Protein AF-A0A955T154-F1 (afdb_monomer_lite)

pLDDT: mean 93.27, std 7.88, range [45.09, 98.81]

Sequence (156 aa):
PVHTTILFEYEDGPRNCETVAVDTERKEILMVSKSKPTPRTCGLYSIPLTLTAGSTKAIAKRICDLDLAFASAMDVAPDNQRLVIISSKGALIVDREANEGWGDAIQRGSRSIELPKRENGETVCFGRNRDELLLNSELIGQPLWSVMIPAPVSAP

Structure (mmCIF, N/CA/C/O backbone):
data_AF-A0A955T154-F1
#
_entry.id   AF-A0A955T154-F1
#
loop_
_atom_site.group_PDB
_atom_site.id
_atom_site.type_symbol
_atom_site.label_atom_id
_atom_site.label_alt_id
_atom_site.label_comp_id
_atom_site.label_asym_id
_atom_site.label_entity_id
_atom_site.label_seq_id
_atom_site.pdbx_PDB_ins_code
_atom_site.Cartn_x
_atom_site.Cartn_y
_atom_site.Cartn_z
_atom_site.occupancy
_atom_site.B_iso_or_equiv
_atom_site.auth_seq_id
_atom_site.auth_comp_id
_atom_site.auth_asym_id
_atom_site.auth_atom_id
_atom_site.pdbx_PDB_model_num
ATOM 1 N N . PRO A 1 1 ? -20.140 16.380 -0.294 1.00 83.25 1 PRO A N 1
ATOM 2 C CA . PRO A 1 1 ? -20.093 16.351 1.189 1.00 83.25 1 PRO A CA 1
ATOM 3 C C . PRO A 1 1 ? -19.271 15.139 1.631 1.00 83.25 1 PRO A C 1
ATOM 5 O O . PRO A 1 1 ? -19.333 14.123 0.945 1.00 83.25 1 PRO A O 1
ATOM 8 N N . VAL A 1 2 ? -18.500 15.241 2.717 1.00 92.38 2 VAL A N 1
ATOM 9 C CA . VAL A 1 2 ? -17.773 14.087 3.273 1.00 92.38 2 VAL A CA 1
ATOM 10 C C . VAL A 1 2 ? -18.783 13.132 3.914 1.00 92.38 2 VAL A C 1
ATOM 12 O O . VAL A 1 2 ? -19.574 13.565 4.748 1.00 92.38 2 VAL A O 1
ATOM 15 N N . HIS A 1 3 ? -18.795 11.862 3.493 1.00 94.06 3 HIS A N 1
ATOM 16 C CA . HIS A 1 3 ? -19.707 10.847 4.040 1.00 94.06 3 HIS A CA 1
ATOM 17 C C . HIS A 1 3 ? -19.158 10.220 5.329 1.00 94.06 3 HIS A C 1
ATOM 19 O O . HIS A 1 3 ? -19.862 10.163 6.337 1.00 94.06 3 HIS A O 1
ATOM 25 N N . THR A 1 4 ? -17.885 9.820 5.307 1.00 95.56 4 THR A N 1
ATOM 26 C CA . THR A 1 4 ? -17.184 9.186 6.427 1.00 95.56 4 THR A CA 1
ATOM 27 C C . THR A 1 4 ? -15.817 9.831 6.624 1.00 95.56 4 THR A C 1
ATOM 29 O O . THR A 1 4 ? -15.113 10.102 5.652 1.00 95.56 4 THR A O 1
ATOM 32 N N . THR A 1 5 ? -15.437 10.038 7.882 1.00 96.25 5 THR A N 1
ATOM 33 C CA . THR A 1 5 ? -14.109 10.489 8.304 1.00 96.25 5 THR A CA 1
ATOM 34 C C . THR A 1 5 ? -13.523 9.457 9.262 1.00 96.25 5 THR A C 1
ATOM 36 O O . THR A 1 5 ? -14.146 9.119 10.265 1.00 96.25 5 THR A O 1
ATOM 39 N N . ILE A 1 6 ? -12.308 8.980 8.998 1.00 96.62 6 ILE A N 1
ATOM 40 C CA . ILE A 1 6 ? -11.574 8.115 9.927 1.00 96.62 6 ILE A CA 1
ATOM 41 C C . ILE A 1 6 ? -10.409 8.925 10.490 1.00 96.62 6 ILE A C 1
ATOM 43 O O . ILE A 1 6 ? -9.475 9.265 9.771 1.00 96.62 6 ILE A O 1
ATOM 47 N N . LEU A 1 7 ? -10.482 9.260 11.775 1.00 96.94 7 LEU A N 1
ATOM 48 C CA . LEU A 1 7 ? -9.367 9.838 12.518 1.00 96.94 7 LEU A CA 1
ATOM 49 C C . LEU A 1 7 ? -8.523 8.687 13.058 1.00 96.94 7 LEU A C 1
ATOM 51 O O . LEU A 1 7 ? -9.062 7.799 13.718 1.00 96.94 7 LEU A O 1
ATOM 55 N N . PHE A 1 8 ? -7.221 8.674 12.802 1.00 97.56 8 PHE A N 1
ATOM 56 C CA . PHE A 1 8 ? -6.380 7.588 13.288 1.00 97.56 8 PHE A CA 1
ATOM 57 C C . PHE A 1 8 ? -5.035 8.067 13.813 1.00 97.56 8 PHE A C 1
ATOM 59 O O . PHE A 1 8 ? -4.550 9.141 13.460 1.00 97.56 8 PHE A O 1
ATOM 66 N N . GLU A 1 9 ? -4.448 7.224 14.654 1.00 98.31 9 GLU A N 1
ATOM 67 C CA . GLU A 1 9 ? -3.096 7.362 15.180 1.00 98.31 9 GLU A CA 1
ATOM 68 C C . GLU A 1 9 ? -2.332 6.065 14.912 1.00 98.31 9 GLU A C 1
ATOM 70 O O . GLU A 1 9 ? -2.917 4.982 14.913 1.00 98.31 9 GLU A O 1
ATOM 75 N N . TYR A 1 10 ? -1.030 6.161 14.672 1.00 98.56 10 TYR A N 1
ATOM 76 C CA . TYR A 1 10 ? -0.154 4.992 14.604 1.00 98.56 10 TYR A CA 1
ATOM 77 C C . TYR A 1 10 ? 0.091 4.456 16.011 1.00 98.56 10 TYR A C 1
ATOM 79 O O . TYR A 1 10 ? 0.346 5.238 16.929 1.00 98.56 10 TYR A O 1
ATOM 87 N N . GLU A 1 11 ? 0.046 3.134 16.182 1.00 98.31 11 GLU A N 1
ATOM 88 C CA . GLU A 1 11 ? 0.224 2.508 17.500 1.00 98.31 11 GLU A CA 1
ATOM 89 C C . GLU A 1 11 ? 1.585 2.808 18.150 1.00 98.31 11 GLU A C 1
ATOM 91 O O . GLU A 1 11 ? 1.713 2.774 19.371 1.00 98.31 11 GLU A O 1
ATOM 96 N N . ASP A 1 12 ? 2.592 3.121 17.335 1.00 97.62 12 ASP A N 1
ATOM 97 C CA . ASP A 1 12 ? 3.979 3.345 17.735 1.00 97.62 12 ASP A CA 1
ATOM 98 C C . ASP A 1 12 ? 4.445 4.798 17.504 1.00 97.62 12 ASP A C 1
ATOM 100 O O . ASP A 1 12 ? 5.646 5.089 17.449 1.00 97.62 12 ASP A O 1
ATOM 104 N N . GLY A 1 13 ? 3.482 5.721 17.416 1.00 97.25 13 GLY A N 1
ATOM 105 C CA . GLY A 1 13 ? 3.699 7.159 17.286 1.00 97.25 13 GLY A CA 1
ATOM 106 C C . GLY A 1 13 ? 3.767 7.660 15.837 1.00 97.25 13 GLY A C 1
ATOM 107 O O . GLY A 1 13 ? 3.778 6.875 14.894 1.00 97.25 13 GLY A O 1
ATOM 108 N N . PRO A 1 14 ? 3.799 8.989 15.622 1.00 96.69 14 PRO A N 1
ATOM 109 C CA . PRO A 1 14 ? 3.645 9.581 14.294 1.00 96.69 14 PRO A CA 1
ATOM 110 C C . PRO A 1 14 ? 4.629 9.036 13.249 1.00 96.69 14 PRO A C 1
ATOM 112 O O . PRO A 1 14 ? 5.841 8.965 13.479 1.00 96.69 14 PRO A O 1
ATOM 115 N N . ARG A 1 15 ? 4.106 8.705 12.063 1.00 96.56 15 ARG A N 1
ATOM 116 C CA . ARG A 1 15 ? 4.880 8.246 10.904 1.00 96.56 15 ARG A CA 1
ATOM 117 C C . ARG A 1 15 ? 4.692 9.194 9.727 1.00 96.56 15 ARG A C 1
ATOM 119 O O . ARG A 1 15 ? 3.585 9.654 9.465 1.00 96.56 15 ARG A O 1
ATOM 126 N N . ASN A 1 16 ? 5.779 9.452 9.000 1.00 95.75 16 ASN A N 1
ATOM 127 C CA . ASN A 1 16 ? 5.679 10.012 7.656 1.00 95.75 16 ASN A CA 1
ATOM 128 C C . ASN A 1 16 ? 5.062 8.940 6.743 1.00 95.75 16 ASN A C 1
ATOM 130 O O . ASN A 1 16 ? 5.505 7.791 6.791 1.00 95.75 16 ASN A O 1
ATOM 134 N N . CYS A 1 17 ? 4.046 9.287 5.957 1.00 95.50 17 CYS A N 1
ATOM 135 C CA . CYS A 1 17 ? 3.335 8.359 5.089 1.00 95.50 17 CYS A CA 1
ATOM 136 C C . CYS A 1 17 ? 2.843 9.078 3.834 1.00 95.50 17 CYS A C 1
ATOM 138 O O . CYS A 1 17 ? 2.135 10.076 3.928 1.00 95.50 17 CYS A O 1
ATOM 140 N N . GLU A 1 18 ? 3.193 8.529 2.676 1.00 95.25 18 GLU A N 1
ATOM 141 C CA . GLU A 1 18 ? 2.754 8.998 1.353 1.00 95.25 18 GLU A CA 1
ATOM 142 C C . GLU A 1 18 ? 1.949 7.922 0.614 1.00 95.25 18 GLU A C 1
ATOM 144 O O . GLU A 1 18 ? 1.500 8.112 -0.508 1.00 95.25 18 GLU A O 1
ATOM 149 N N . THR A 1 19 ? 1.735 6.775 1.257 1.00 96.31 19 THR A N 1
ATOM 150 C CA . THR A 1 19 ? 1.042 5.638 0.661 1.00 96.31 19 THR A CA 1
ATOM 151 C C . THR A 1 19 ? -0.320 5.433 1.311 1.00 96.31 19 THR A C 1
ATOM 153 O O . THR A 1 19 ? -0.484 5.607 2.520 1.00 96.31 19 THR A O 1
ATOM 156 N N . VAL A 1 20 ? -1.300 5.031 0.509 1.00 97.12 20 VAL A N 1
ATOM 157 C CA . VAL A 1 20 ? -2.585 4.527 0.987 1.00 97.12 20 VAL A CA 1
ATOM 158 C C . VAL A 1 20 ? -3.145 3.576 -0.060 1.00 97.12 20 VAL A C 1
ATOM 160 O O . VAL A 1 20 ? -3.124 3.890 -1.244 1.00 97.12 20 VAL A O 1
ATOM 163 N N . ALA A 1 21 ? -3.639 2.421 0.367 1.00 98.31 21 ALA A N 1
ATOM 164 C CA . ALA A 1 21 ? -4.372 1.503 -0.500 1.00 98.31 21 ALA A CA 1
ATOM 165 C C . ALA A 1 21 ? -5.509 0.845 0.278 1.00 98.31 21 ALA A C 1
ATOM 167 O O . ALA A 1 21 ? -5.508 0.847 1.510 1.00 98.31 21 ALA A O 1
ATOM 168 N N . VAL A 1 22 ? -6.489 0.293 -0.432 1.00 98.31 22 VAL A N 1
ATOM 169 C CA . VAL A 1 22 ? -7.675 -0.309 0.183 1.00 98.31 22 VAL A CA 1
ATOM 170 C C . VAL A 1 22 ? -7.811 -1.751 -0.262 1.00 98.31 22 VAL A C 1
ATOM 172 O O . VAL A 1 22 ? -7.926 -2.039 -1.447 1.00 98.31 22 VAL A O 1
ATOM 175 N N . ASP A 1 23 ? -7.868 -2.644 0.714 1.00 98.06 23 ASP A N 1
ATOM 176 C CA . ASP A 1 23 ? -8.283 -4.022 0.531 1.00 98.06 23 ASP A CA 1
ATOM 177 C C . ASP A 1 23 ? -9.774 -4.133 0.844 1.00 98.06 23 ASP A C 1
ATOM 179 O O . ASP A 1 23 ? -10.220 -4.015 1.989 1.00 98.06 23 ASP A O 1
ATOM 183 N N . THR A 1 24 ? -10.563 -4.337 -0.200 1.00 96.81 24 THR A N 1
ATOM 184 C CA . THR A 1 24 ? -12.025 -4.396 -0.100 1.00 96.81 24 THR A CA 1
ATOM 185 C C . THR A 1 24 ? -12.532 -5.764 0.344 1.00 96.81 24 THR A C 1
ATOM 187 O O . THR A 1 24 ? -13.615 -5.847 0.925 1.00 96.81 24 THR A O 1
ATOM 190 N N . GLU A 1 25 ? -11.746 -6.818 0.129 1.00 96.38 25 GLU A N 1
ATOM 191 C CA . GLU A 1 25 ? -12.075 -8.180 0.547 1.00 96.38 25 GLU A CA 1
ATOM 192 C C . GLU A 1 25 ? -11.928 -8.322 2.066 1.00 96.38 25 GLU A C 1
ATOM 194 O O . GLU A 1 25 ? -12.853 -8.771 2.747 1.00 96.38 25 GLU A O 1
ATOM 199 N N . ARG A 1 26 ? -10.803 -7.851 2.617 1.00 96.50 26 ARG A N 1
ATOM 200 C CA . ARG A 1 26 ? -10.542 -7.861 4.066 1.00 96.50 26 ARG A CA 1
ATOM 201 C C . ARG A 1 26 ? -11.105 -6.649 4.803 1.00 96.50 26 ARG A C 1
ATOM 203 O O . ARG A 1 26 ? -11.164 -6.664 6.030 1.00 96.50 26 ARG A O 1
ATOM 210 N N . LYS A 1 27 ? -11.562 -5.626 4.071 1.00 97.25 27 LYS A N 1
ATOM 211 C CA . LYS A 1 27 ? -12.046 -4.340 4.604 1.00 97.25 27 LYS A CA 1
ATOM 212 C C . LYS A 1 27 ? -10.977 -3.643 5.442 1.00 97.25 27 LYS A C 1
ATOM 214 O O . LYS A 1 27 ? -11.210 -3.263 6.589 1.00 97.25 27 LYS A O 1
ATOM 219 N N . GLU A 1 28 ? -9.814 -3.446 4.841 1.00 98.06 28 GLU A N 1
ATOM 220 C CA . GLU A 1 28 ? -8.653 -2.827 5.473 1.00 98.06 28 GLU A CA 1
ATOM 221 C C . GLU A 1 28 ? -8.134 -1.664 4.616 1.00 98.06 28 GLU A C 1
ATOM 223 O O . GLU A 1 28 ? -8.162 -1.713 3.388 1.00 98.06 28 GLU A O 1
ATOM 228 N N . ILE A 1 29 ? -7.659 -0.605 5.269 1.00 98.62 29 ILE A N 1
ATOM 229 C CA . ILE A 1 29 ? -6.897 0.478 4.644 1.00 98.62 29 ILE A CA 1
ATOM 230 C C . ILE A 1 29 ? -5.445 0.299 5.068 1.00 98.62 29 ILE A C 1
ATOM 232 O O . ILE A 1 29 ? -5.141 0.239 6.261 1.00 98.62 29 ILE A O 1
ATOM 236 N N . LEU A 1 30 ? -4.560 0.231 4.085 1.00 98.81 30 LEU A N 1
ATOM 237 C CA . LEU A 1 30 ? -3.144 -0.055 4.245 1.00 98.81 30 LEU A CA 1
ATOM 238 C C . LEU A 1 30 ? -2.319 1.214 4.075 1.00 98.81 30 LEU A C 1
ATOM 240 O O . LEU A 1 30 ? -2.613 2.035 3.207 1.00 98.81 30 LEU A O 1
ATOM 244 N N . MET A 1 31 ? -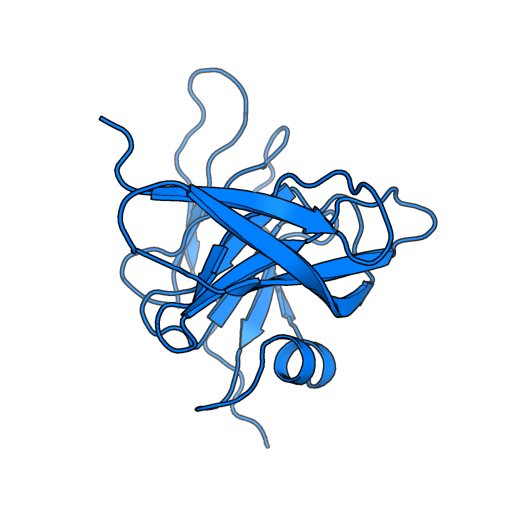1.252 1.336 4.860 1.00 98.56 31 MET A N 1
ATOM 245 C CA . MET A 1 31 ? -0.304 2.452 4.819 1.00 98.56 31 MET A CA 1
ATOM 246 C C . MET A 1 31 ? 1.111 1.946 5.075 1.00 98.56 31 MET A C 1
ATOM 248 O O . MET A 1 31 ? 1.356 1.228 6.035 1.00 98.56 31 MET A O 1
ATOM 252 N N . VAL A 1 32 ? 2.068 2.353 4.260 1.00 98.00 32 VAL A N 1
ATOM 253 C CA . VAL A 1 32 ? 3.501 2.115 4.451 1.00 98.00 32 VAL A CA 1
ATOM 254 C C . VAL A 1 32 ? 4.168 3.414 4.885 1.00 98.00 32 VAL A C 1
ATOM 256 O O . VAL A 1 32 ? 4.116 4.422 4.175 1.00 98.00 32 VAL A O 1
ATOM 259 N N . SER A 1 33 ? 4.837 3.392 6.039 1.00 97.31 33 SER A N 1
ATOM 260 C CA . SER A 1 33 ? 5.605 4.548 6.509 1.00 97.31 33 SER A CA 1
ATOM 261 C C . SER A 1 33 ? 6.812 4.810 5.607 1.00 97.31 33 SER A C 1
ATOM 263 O O . SER A 1 33 ? 7.555 3.877 5.310 1.00 97.31 33 SER A O 1
ATOM 265 N N . LYS A 1 34 ? 7.095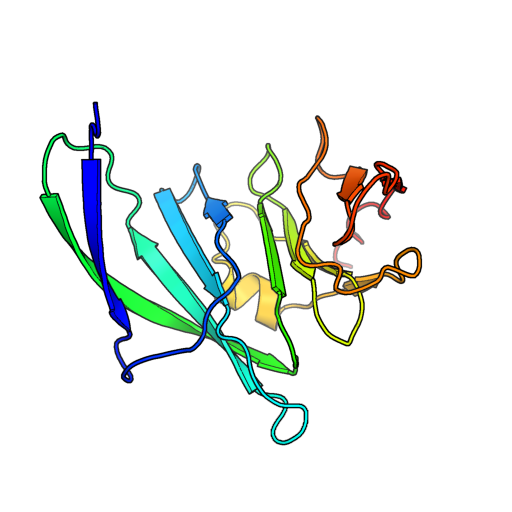 6.068 5.272 1.00 94.38 34 LYS A N 1
ATOM 266 C CA . LYS A 1 34 ? 8.290 6.468 4.521 1.00 94.38 34 LYS A CA 1
ATOM 267 C C . LYS A 1 34 ? 9.521 6.483 5.431 1.00 94.38 34 LYS A C 1
ATOM 269 O O . LYS A 1 34 ? 9.553 7.201 6.432 1.00 94.38 34 LYS A O 1
ATOM 274 N N . SER A 1 35 ? 10.558 5.728 5.067 1.00 92.19 35 SER A N 1
ATOM 275 C CA . SER A 1 35 ? 11.852 5.733 5.765 1.00 92.19 35 SER A CA 1
ATOM 276 C C . SER A 1 35 ? 12.957 6.418 4.953 1.00 92.19 35 SER A C 1
ATOM 278 O O . SER A 1 35 ? 12.864 6.577 3.733 1.00 92.19 35 SER A O 1
ATOM 280 N N . LYS A 1 36 ? 14.040 6.792 5.646 1.00 88.25 36 LYS A N 1
ATOM 281 C CA . LYS A 1 36 ? 15.310 7.226 5.037 1.00 88.25 36 LYS A CA 1
ATOM 282 C C . LYS A 1 36 ? 16.086 6.015 4.470 1.00 88.25 36 LYS A C 1
ATOM 284 O O . LYS A 1 36 ? 15.731 4.878 4.775 1.00 88.25 36 LYS A O 1
ATOM 289 N N . PRO A 1 37 ? 17.173 6.224 3.698 1.00 85.12 37 PRO A N 1
ATOM 290 C CA . PRO A 1 37 ? 18.026 5.143 3.187 1.00 85.12 37 PRO A CA 1
ATOM 291 C C . PRO A 1 37 ? 18.812 4.385 4.253 1.00 85.12 37 PRO A C 1
ATOM 293 O O . PRO A 1 37 ? 19.314 3.303 3.974 1.00 85.12 37 PRO A O 1
ATOM 296 N N . THR A 1 38 ? 18.961 4.951 5.450 1.00 86.06 38 THR A N 1
ATOM 297 C CA . THR A 1 38 ? 19.687 4.313 6.549 1.00 86.06 38 THR A CA 1
ATOM 298 C C . THR A 1 38 ? 19.027 4.719 7.872 1.00 86.06 38 THR A C 1
ATOM 300 O O . THR A 1 38 ? 19.106 5.899 8.226 1.00 86.06 38 THR A O 1
ATOM 303 N N . PRO A 1 39 ? 18.367 3.796 8.602 1.00 83.12 39 PRO A N 1
ATOM 304 C CA . PRO A 1 39 ? 18.027 2.420 8.208 1.00 83.12 39 PRO A CA 1
ATOM 305 C C . PRO A 1 39 ? 16.905 2.361 7.149 1.00 83.12 39 PRO A C 1
ATOM 307 O O . PRO A 1 39 ? 15.999 3.196 7.156 1.00 83.12 39 PRO A O 1
ATOM 310 N N . ARG A 1 40 ? 16.949 1.356 6.260 1.00 86.19 40 ARG A N 1
ATOM 311 C CA . ARG A 1 40 ? 15.902 1.068 5.254 1.00 86.19 40 ARG A CA 1
ATOM 312 C C . ARG A 1 40 ? 14.770 0.248 5.862 1.00 86.19 40 ARG A C 1
ATOM 314 O O . ARG A 1 40 ? 14.613 -0.925 5.552 1.00 86.19 40 ARG A O 1
ATOM 321 N N . THR A 1 41 ? 14.030 0.836 6.790 1.00 92.00 41 THR A N 1
ATOM 322 C CA . THR A 1 41 ? 12.968 0.111 7.494 1.00 92.00 41 THR A CA 1
ATOM 323 C C . THR A 1 41 ? 11.674 0.897 7.425 1.00 92.00 41 THR A C 1
ATOM 325 O O . THR A 1 41 ? 11.510 1.909 8.106 1.00 92.00 41 THR A O 1
ATOM 328 N N . CYS A 1 42 ? 10.755 0.414 6.594 1.00 95.75 42 CYS A N 1
ATOM 329 C CA . CYS A 1 42 ? 9.380 0.888 6.525 1.00 95.75 42 CYS A CA 1
ATOM 330 C C . CYS A 1 42 ? 8.480 -0.088 7.302 1.00 95.75 42 CYS A C 1
ATOM 332 O O . CYS A 1 42 ? 8.700 -1.293 7.254 1.00 95.75 42 CYS A O 1
ATOM 334 N N . GLY A 1 43 ? 7.465 0.404 8.014 1.00 97.31 43 GLY A N 1
ATOM 335 C CA . GLY A 1 43 ? 6.388 -0.438 8.543 1.00 97.31 43 GLY A CA 1
ATOM 336 C C . GLY A 1 43 ? 5.182 -0.409 7.614 1.00 97.31 43 GLY A C 1
ATOM 337 O O . GLY A 1 43 ? 4.813 0.674 7.156 1.00 97.31 43 GLY A O 1
ATOM 338 N N . LEU A 1 44 ? 4.570 -1.567 7.367 1.00 98.31 44 LEU A N 1
ATOM 339 C CA . LEU A 1 44 ? 3.215 -1.648 6.825 1.00 98.31 44 LEU A CA 1
ATOM 340 C C . LEU A 1 44 ? 2.226 -1.618 7.988 1.00 98.31 44 LEU A C 1
ATOM 342 O O . LEU A 1 44 ? 2.358 -2.390 8.937 1.00 98.31 44 LEU A O 1
ATOM 346 N N . TYR A 1 45 ? 1.232 -0.748 7.894 1.00 98.75 45 TYR A N 1
ATOM 347 C CA . TYR A 1 45 ? 0.180 -0.548 8.874 1.00 98.75 45 TYR A CA 1
ATOM 348 C C . TYR A 1 45 ? -1.191 -0.792 8.252 1.00 98.75 45 TYR A C 1
ATOM 350 O O . TYR A 1 45 ? -1.382 -0.578 7.055 1.00 98.75 45 TYR A O 1
ATOM 358 N N . SER A 1 46 ? -2.148 -1.191 9.085 1.00 98.69 46 SER A N 1
ATOM 359 C CA . SER A 1 46 ? -3.540 -1.412 8.701 1.00 98.69 46 SER A CA 1
ATOM 360 C C . SER A 1 46 ? -4.498 -0.742 9.690 1.00 98.69 46 SER A C 1
ATOM 362 O O . SER A 1 46 ? -4.276 -0.767 10.907 1.00 98.69 46 SER A O 1
ATOM 364 N N . ILE A 1 47 ? -5.568 -0.144 9.162 1.00 98.56 47 ILE A N 1
ATOM 365 C CA . ILE A 1 47 ? -6.769 0.261 9.908 1.00 98.56 47 ILE A CA 1
ATOM 366 C C . ILE A 1 47 ? -8.017 -0.361 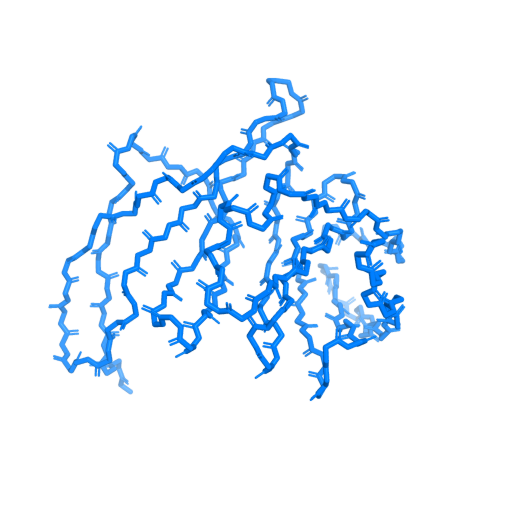9.265 1.00 98.56 47 ILE A C 1
ATOM 368 O O . ILE A 1 47 ? -8.020 -0.618 8.061 1.00 98.56 47 ILE A O 1
ATOM 372 N N . PRO A 1 48 ? -9.117 -0.554 10.013 1.00 97.62 48 PRO A N 1
ATOM 373 C CA . PRO A 1 48 ? -10.366 -1.035 9.430 1.00 97.62 48 PRO A CA 1
ATOM 374 C C . PRO A 1 48 ? -10.959 -0.044 8.417 1.00 97.62 48 PRO A C 1
ATOM 376 O O . PRO A 1 48 ? -11.096 1.147 8.708 1.00 97.62 48 PRO A O 1
ATOM 379 N N . LEU A 1 49 ? -11.412 -0.546 7.268 1.00 96.75 49 LEU A N 1
ATOM 380 C CA . LEU A 1 49 ? -12.255 0.201 6.338 1.00 96.75 49 LEU A CA 1
ATOM 381 C C . LEU A 1 49 ? -13.683 0.256 6.890 1.00 96.75 49 LEU A C 1
ATOM 383 O O . LEU A 1 49 ? -14.433 -0.720 6.835 1.00 96.75 49 LEU A O 1
ATOM 387 N N . THR A 1 50 ? -14.075 1.423 7.398 1.00 92.69 50 THR A N 1
ATOM 388 C CA . THR A 1 50 ? -15.448 1.693 7.841 1.00 92.69 50 THR A CA 1
ATOM 389 C C . THR A 1 50 ? -16.102 2.684 6.890 1.00 92.69 50 THR A C 1
ATOM 391 O O . THR A 1 50 ? -15.545 3.742 6.626 1.00 92.69 50 THR A O 1
ATOM 394 N N . LEU A 1 51 ? -17.294 2.347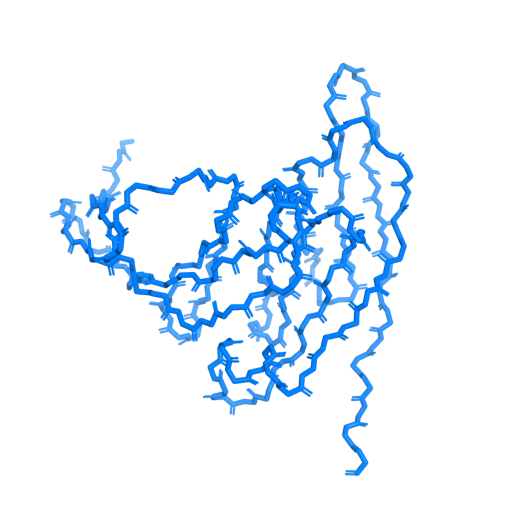 6.394 1.00 91.56 51 LEU A N 1
ATOM 395 C CA . LEU A 1 51 ? -18.106 3.212 5.523 1.00 91.56 51 LEU A CA 1
ATOM 396 C C . LEU A 1 51 ? -19.358 3.744 6.239 1.00 91.56 51 LEU A C 1
ATOM 398 O O . LEU A 1 51 ? -20.308 4.193 5.606 1.00 91.56 51 LEU A O 1
ATOM 402 N N . THR A 1 52 ? -19.381 3.666 7.570 1.00 91.75 52 THR A N 1
ATOM 403 C CA . THR A 1 52 ? -20.449 4.242 8.389 1.00 91.75 52 THR A CA 1
ATOM 404 C C . THR A 1 52 ? -20.398 5.762 8.294 1.00 91.75 52 THR A C 1
ATOM 406 O O . THR A 1 52 ? -19.326 6.357 8.413 1.00 91.75 52 THR A O 1
ATOM 409 N N . ALA A 1 53 ? -21.550 6.400 8.096 1.00 95.81 53 ALA A N 1
ATOM 410 C CA . ALA A 1 53 ? -21.632 7.853 8.035 1.00 95.81 53 ALA A CA 1
ATOM 411 C C . ALA A 1 53 ? -21.131 8.505 9.338 1.00 95.81 53 ALA A C 1
ATOM 413 O O . ALA A 1 53 ? -21.454 8.048 10.437 1.00 95.81 53 ALA A O 1
ATOM 414 N N . GLY A 1 54 ? -20.384 9.604 9.214 1.00 95.62 54 GLY A N 1
ATOM 415 C CA . GLY A 1 54 ? -19.842 10.354 10.351 1.00 95.62 54 GLY A CA 1
ATOM 416 C C . GLY A 1 54 ? -18.356 10.100 10.610 1.00 95.62 54 GLY A C 1
ATOM 417 O O . GLY A 1 54 ? -17.602 9.795 9.691 1.00 95.62 54 GLY A O 1
ATOM 418 N N . SER A 1 55 ? -17.920 10.302 11.857 1.00 96.56 55 SER A N 1
ATOM 419 C CA . SER A 1 55 ? -16.506 10.224 12.246 1.00 96.56 55 SER A CA 1
ATOM 420 C C . SER A 1 55 ? -16.236 9.022 13.146 1.00 96.56 55 SER A C 1
ATOM 422 O O . SER A 1 55 ? -16.939 8.816 14.136 1.00 96.56 55 SER A O 1
ATOM 424 N N . THR A 1 56 ? -15.198 8.254 12.830 1.00 95.81 56 THR A N 1
ATOM 425 C CA . THR A 1 56 ? -14.727 7.114 13.629 1.00 95.81 56 THR A CA 1
ATOM 426 C C . THR A 1 56 ? -13.266 7.287 14.012 1.00 95.81 56 THR A C 1
ATOM 428 O O . THR A 1 56 ? -12.524 7.986 13.323 1.00 95.81 56 THR A O 1
ATOM 431 N N . LYS A 1 57 ? -12.840 6.620 15.089 1.00 96.75 57 LYS A N 1
ATOM 432 C CA . LYS A 1 57 ? -11.430 6.546 15.485 1.00 96.75 57 LYS A CA 1
ATOM 433 C C . LYS A 1 57 ? -10.854 5.164 15.196 1.00 96.75 57 LYS A C 1
ATOM 435 O O . LYS A 1 57 ? -11.542 4.169 15.415 1.00 96.75 57 LYS A O 1
ATOM 440 N N . ALA A 1 58 ? -9.601 5.107 14.765 1.00 97.81 58 ALA A N 1
ATOM 441 C CA . ALA A 1 58 ? -8.860 3.864 14.576 1.00 97.81 58 ALA A CA 1
ATOM 442 C C . ALA A 1 58 ? -7.419 3.993 15.085 1.00 97.81 58 ALA A C 1
ATOM 444 O O . ALA A 1 58 ? -6.882 5.092 15.191 1.00 97.81 58 ALA A O 1
ATOM 445 N N . ILE A 1 59 ? -6.792 2.856 15.377 1.00 98.50 59 ILE A N 1
ATOM 446 C CA . ILE A 1 59 ? -5.351 2.771 15.615 1.00 98.50 59 ILE A CA 1
ATOM 447 C C . ILE A 1 59 ? -4.750 2.000 14.446 1.00 98.50 59 ILE A C 1
ATOM 449 O O . ILE A 1 59 ? -5.167 0.869 14.187 1.00 98.50 59 ILE A O 1
ATOM 453 N N . ALA A 1 60 ? -3.807 2.618 13.739 1.00 98.69 60 ALA A N 1
ATOM 454 C CA . ALA A 1 60 ? -3.046 1.977 12.680 1.00 98.69 60 ALA A CA 1
ATOM 455 C C . ALA A 1 60 ? -2.046 1.011 13.307 1.00 98.69 60 ALA A C 1
ATOM 457 O O . ALA A 1 60 ? -1.085 1.425 13.958 1.00 98.69 60 ALA A O 1
ATOM 458 N N . LYS A 1 61 ? -2.316 -0.282 13.121 1.00 98.75 61 LYS A N 1
ATOM 459 C CA . LYS A 1 61 ? -1.491 -1.373 13.638 1.00 98.75 61 LYS A CA 1
ATOM 460 C C . LYS A 1 61 ? -0.450 -1.761 12.614 1.00 98.75 61 LYS A C 1
ATOM 462 O O . LYS A 1 61 ? -0.797 -1.983 11.458 1.00 98.75 61 LYS A O 1
ATOM 467 N N . ARG A 1 62 ? 0.794 -1.878 13.042 1.00 98.50 62 ARG A N 1
ATOM 468 C CA . ARG A 1 62 ? 1.932 -2.362 12.277 1.00 98.50 62 ARG A CA 1
ATOM 469 C C . ARG A 1 62 ? 1.776 -3.864 12.076 1.00 98.50 62 ARG A C 1
ATOM 471 O O . ARG A 1 62 ? 1.799 -4.635 13.030 1.00 98.50 62 ARG A O 1
ATOM 478 N N . ILE A 1 63 ? 1.587 -4.281 10.831 1.00 98.19 63 ILE A N 1
ATOM 479 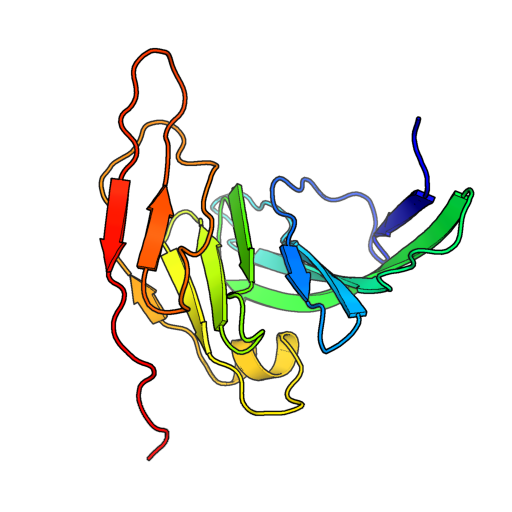C CA . ILE A 1 63 ? 1.359 -5.687 10.480 1.00 98.19 63 ILE A CA 1
ATOM 480 C C . ILE A 1 63 ? 2.631 -6.389 9.997 1.00 98.19 63 ILE A C 1
ATOM 482 O O . ILE A 1 63 ? 2.745 -7.599 10.164 1.00 98.19 63 ILE A O 1
ATOM 486 N N . CYS A 1 64 ? 3.606 -5.657 9.446 1.00 97.62 64 CYS A N 1
ATOM 487 C CA . CYS A 1 64 ? 4.942 -6.188 9.165 1.00 97.62 64 CYS A CA 1
ATOM 488 C C . CYS A 1 64 ? 5.988 -5.079 8.961 1.00 97.62 64 CYS A C 1
ATOM 490 O O . CYS A 1 64 ? 5.660 -3.904 8.771 1.00 97.62 64 CYS A O 1
ATOM 492 N N . ASP A 1 65 ? 7.256 -5.488 8.955 1.00 96.12 65 ASP A N 1
ATOM 493 C CA . ASP A 1 65 ? 8.394 -4.683 8.517 1.00 96.12 65 ASP A CA 1
ATOM 494 C C . ASP A 1 65 ? 8.736 -4.949 7.048 1.00 96.12 65 ASP A C 1
ATOM 496 O O . ASP A 1 65 ? 8.591 -6.061 6.544 1.00 96.12 65 ASP A O 1
ATOM 500 N N . LEU A 1 66 ? 9.222 -3.913 6.370 1.00 94.88 66 LEU A N 1
ATOM 501 C CA . LEU A 1 66 ? 9.670 -3.927 4.983 1.00 94.88 66 LEU A CA 1
ATOM 502 C C . LEU A 1 66 ? 11.101 -3.373 4.914 1.00 94.88 66 LEU A C 1
ATOM 504 O O . LEU A 1 66 ? 11.344 -2.236 5.332 1.00 94.88 66 LEU A O 1
ATOM 508 N N . ASP A 1 67 ? 12.035 -4.133 4.327 1.00 92.38 67 ASP A N 1
ATOM 509 C CA . ASP A 1 67 ? 13.364 -3.623 3.940 1.00 92.38 67 ASP A CA 1
ATOM 510 C C . ASP A 1 67 ? 13.239 -2.753 2.680 1.00 92.38 67 ASP A C 1
ATOM 512 O O . ASP A 1 67 ? 13.565 -3.158 1.559 1.00 92.38 67 ASP A O 1
ATOM 516 N N . LEU A 1 68 ? 12.695 -1.555 2.861 1.00 92.00 68 LEU A N 1
ATOM 517 C CA . LEU A 1 68 ? 12.477 -0.541 1.836 1.00 92.00 68 LEU A CA 1
ATOM 518 C C . LEU A 1 68 ? 12.902 0.826 2.370 1.00 92.00 68 LEU A C 1
ATOM 520 O O . LEU A 1 68 ? 12.911 1.065 3.575 1.00 92.00 68 LEU A O 1
ATOM 524 N N . ALA A 1 69 ? 13.212 1.741 1.455 1.00 92.25 69 ALA A N 1
ATOM 525 C CA . ALA A 1 69 ? 13.333 3.162 1.749 1.00 92.25 69 ALA A CA 1
ATOM 526 C C . ALA A 1 69 ? 12.496 3.972 0.764 1.00 92.25 69 ALA A C 1
ATOM 528 O O . ALA A 1 69 ? 12.241 3.526 -0.356 1.00 92.25 69 ALA A O 1
ATOM 529 N N . PHE A 1 70 ? 12.096 5.173 1.186 1.00 93.00 70 PHE A N 1
ATOM 530 C CA . PHE A 1 70 ? 11.337 6.110 0.359 1.00 93.00 70 PHE A CA 1
ATOM 531 C C . PHE A 1 70 ? 10.072 5.510 -0.274 1.00 93.00 70 PHE A C 1
ATOM 533 O O . PHE A 1 70 ? 9.819 5.726 -1.455 1.00 93.00 70 PHE A O 1
ATOM 540 N N . ALA A 1 71 ? 9.292 4.744 0.495 1.00 95.50 71 ALA A N 1
ATOM 541 C CA . ALA A 1 71 ? 7.963 4.332 0.052 1.00 95.50 71 ALA A CA 1
ATOM 542 C C . ALA A 1 71 ? 7.110 5.578 -0.246 1.00 95.50 71 ALA A C 1
ATOM 544 O O . ALA A 1 71 ? 6.996 6.443 0.626 1.00 95.50 71 ALA A O 1
ATOM 545 N N . SER A 1 72 ? 6.564 5.668 -1.460 1.00 95.19 72 SER A N 1
ATOM 546 C CA . SER A 1 72 ? 5.904 6.886 -1.960 1.00 95.19 72 SER A CA 1
ATOM 547 C C . SER A 1 72 ? 4.530 6.655 -2.577 1.00 95.19 72 SER A C 1
ATOM 549 O O . SER A 1 72 ? 3.721 7.568 -2.595 1.00 95.19 72 SER A O 1
ATOM 551 N N . ALA A 1 73 ? 4.228 5.447 -3.057 1.00 96.62 73 ALA A N 1
ATOM 552 C CA . ALA A 1 73 ? 2.892 5.110 -3.540 1.00 96.62 73 ALA A CA 1
ATOM 553 C C . ALA A 1 73 ? 2.576 3.632 -3.311 1.00 96.62 73 ALA A C 1
ATOM 555 O O . ALA A 1 73 ? 3.485 2.809 -3.180 1.00 96.62 73 ALA A O 1
ATOM 556 N N . MET A 1 74 ? 1.292 3.290 -3.262 1.00 98.19 74 MET A N 1
ATOM 557 C CA . MET A 1 74 ? 0.829 1.917 -3.093 1.00 98.19 74 MET A CA 1
ATOM 558 C C . MET A 1 74 ? -0.559 1.756 -3.702 1.00 98.19 74 MET A C 1
ATOM 560 O O . MET A 1 74 ? -1.336 2.704 -3.679 1.00 98.19 74 MET A O 1
ATOM 564 N N . ASP A 1 75 ? -0.870 0.565 -4.202 1.00 98.56 75 ASP A N 1
ATOM 565 C CA . ASP A 1 75 ? -2.230 0.208 -4.603 1.00 98.56 75 ASP A CA 1
ATOM 566 C C . ASP A 1 75 ? -2.477 -1.298 -4.438 1.00 98.56 75 ASP A C 1
ATOM 568 O O . ASP A 1 75 ? -1.530 -2.091 -4.443 1.00 98.56 75 ASP A O 1
ATOM 572 N N . VAL A 1 76 ? -3.745 -1.685 -4.298 1.00 98.50 76 VAL A N 1
ATOM 573 C CA . VAL A 1 76 ? -4.215 -3.077 -4.273 1.00 98.50 76 VAL A CA 1
ATOM 574 C C . VAL A 1 76 ? -4.967 -3.347 -5.573 1.00 98.50 76 VAL A C 1
ATOM 576 O O . VAL A 1 76 ? -5.831 -2.575 -5.980 1.00 98.50 76 VAL A O 1
ATOM 579 N N . ALA A 1 77 ? -4.645 -4.451 -6.240 1.00 97.81 77 ALA A N 1
ATOM 580 C CA . ALA A 1 77 ? -5.257 -4.812 -7.509 1.00 97.81 77 ALA A CA 1
ATOM 581 C C . ALA A 1 77 ? -6.770 -5.069 -7.370 1.00 97.81 77 ALA A C 1
ATOM 583 O O . ALA A 1 77 ? -7.228 -5.468 -6.297 1.00 97.81 77 ALA A O 1
ATOM 584 N N . PRO A 1 78 ? -7.558 -4.936 -8.457 1.00 96.94 78 PRO A N 1
ATOM 585 C CA . PRO A 1 78 ? -9.018 -5.079 -8.401 1.00 96.94 78 PRO A CA 1
ATOM 586 C C . PRO A 1 78 ? -9.535 -6.423 -7.862 1.00 96.94 78 PRO A C 1
ATOM 588 O O . PRO A 1 78 ? -10.670 -6.504 -7.400 1.00 96.94 78 PRO A O 1
ATOM 591 N N . ASP A 1 79 ? -8.728 -7.484 -7.931 1.00 96.00 79 ASP A N 1
ATOM 592 C CA . ASP A 1 79 ? -9.058 -8.814 -7.409 1.00 96.00 79 ASP A CA 1
ATOM 593 C C . ASP A 1 79 ? -8.595 -9.044 -5.959 1.00 96.00 79 ASP A C 1
ATOM 595 O O . ASP A 1 79 ? -8.721 -10.155 -5.452 1.00 96.00 79 ASP A O 1
ATOM 599 N N . ASN A 1 80 ? -8.060 -8.006 -5.305 1.00 97.06 80 ASN A N 1
ATOM 600 C CA . ASN A 1 80 ? -7.464 -8.003 -3.968 1.00 97.06 80 ASN A CA 1
ATOM 601 C C . ASN A 1 80 ? -6.328 -9.024 -3.760 1.00 97.06 80 ASN A C 1
ATOM 603 O O . ASN A 1 80 ? -5.939 -9.267 -2.625 1.00 97.06 80 ASN A O 1
ATOM 607 N N . GLN A 1 81 ? -5.752 -9.615 -4.811 1.00 96.38 81 GLN A N 1
ATOM 608 C CA . GLN A 1 81 ? -4.715 -10.652 -4.665 1.00 96.38 81 GLN A CA 1
ATOM 609 C C . GLN A 1 81 ? -3.296 -10.152 -4.927 1.00 96.38 81 GLN A C 1
ATOM 611 O O . GLN A 1 81 ? -2.333 -10.902 -4.762 1.00 96.38 81 GLN A O 1
ATOM 616 N N . ARG A 1 82 ? -3.143 -8.882 -5.304 1.00 97.50 82 ARG A N 1
ATOM 617 C CA . ARG A 1 82 ? -1.837 -8.285 -5.568 1.00 97.50 82 ARG A CA 1
ATOM 618 C C . ARG A 1 82 ? -1.732 -6.875 -5.006 1.00 97.50 82 ARG A C 1
ATOM 620 O O . ARG A 1 82 ? -2.648 -6.077 -5.158 1.00 97.50 82 ARG A O 1
ATOM 627 N N . LEU A 1 83 ? -0.595 -6.576 -4.394 1.00 98.12 83 LEU A N 1
ATOM 628 C CA . LEU A 1 83 ? -0.218 -5.262 -3.884 1.00 98.12 83 LEU A CA 1
ATOM 629 C C . LEU A 1 83 ? 1.011 -4.771 -4.646 1.00 98.12 83 LEU A C 1
ATOM 631 O O . LEU A 1 83 ? 1.931 -5.547 -4.917 1.00 98.12 83 LEU A O 1
ATOM 635 N N . VAL A 1 84 ? 1.041 -3.479 -4.959 1.00 98.12 84 VAL A N 1
ATOM 636 C CA . VAL A 1 84 ? 2.238 -2.787 -5.448 1.00 98.12 84 VAL A CA 1
ATOM 637 C C . VAL A 1 84 ? 2.655 -1.721 -4.448 1.00 98.12 84 VAL A C 1
ATOM 639 O O . VAL A 1 84 ? 1.809 -0.969 -3.983 1.00 98.12 84 VAL A O 1
ATOM 642 N N . ILE A 1 85 ? 3.951 -1.619 -4.146 1.00 97.50 85 ILE A N 1
ATOM 643 C CA . ILE A 1 85 ? 4.538 -0.519 -3.366 1.00 97.50 85 ILE A CA 1
ATOM 644 C C . ILE A 1 85 ? 5.662 0.114 -4.188 1.00 97.50 85 ILE A C 1
ATOM 646 O O . ILE A 1 85 ? 6.624 -0.560 -4.562 1.00 97.50 85 ILE A O 1
ATOM 650 N N . ILE A 1 86 ? 5.573 1.416 -4.447 1.00 96.38 86 ILE A N 1
ATOM 651 C CA . ILE A 1 86 ? 6.647 2.191 -5.074 1.00 96.38 86 ILE A CA 1
ATOM 652 C C . ILE A 1 86 ? 7.638 2.626 -4.003 1.00 96.38 86 ILE A C 1
ATOM 654 O O . ILE A 1 86 ? 7.251 3.153 -2.961 1.00 96.38 86 ILE A O 1
ATOM 658 N N . SER A 1 87 ? 8.924 2.394 -4.259 1.00 92.88 87 SER A N 1
ATOM 659 C CA . SER A 1 87 ? 10.012 2.723 -3.338 1.00 92.88 87 SER A CA 1
ATOM 660 C C . SER A 1 87 ? 11.318 3.000 -4.084 1.00 92.88 87 SER A C 1
ATOM 662 O O . SER A 1 87 ? 11.389 2.915 -5.313 1.00 92.88 87 SER A O 1
ATOM 664 N N . SER A 1 88 ? 12.407 3.215 -3.339 1.00 85.75 88 SER A N 1
ATOM 665 C CA . SER A 1 88 ? 13.760 3.300 -3.902 1.00 85.75 88 SER A CA 1
ATOM 666 C C . SER A 1 88 ? 14.214 2.048 -4.677 1.00 85.75 88 SER A C 1
ATOM 668 O O . SER A 1 88 ? 15.248 2.102 -5.336 1.00 85.75 88 SER A O 1
ATOM 670 N N . LYS A 1 89 ? 13.502 0.913 -4.570 1.00 84.44 89 LYS A N 1
ATOM 671 C CA . LYS A 1 89 ? 13.782 -0.341 -5.300 1.00 84.44 89 LYS A CA 1
ATOM 672 C C . LYS A 1 89 ? 12.946 -0.502 -6.588 1.00 84.44 89 LYS A C 1
ATOM 674 O O . LYS A 1 89 ? 12.981 -1.566 -7.195 1.00 84.44 89 LYS A O 1
ATOM 679 N N . GLY A 1 90 ? 12.192 0.519 -7.005 1.00 90.94 90 GLY A N 1
ATOM 680 C CA . GLY A 1 90 ? 11.212 0.408 -8.093 1.00 90.94 90 GLY A CA 1
ATOM 681 C C . GLY A 1 90 ? 9.834 -0.005 -7.568 1.00 90.94 90 GLY A C 1
ATOM 682 O O . GLY A 1 90 ? 9.414 0.485 -6.516 1.00 90.94 90 GLY A O 1
ATOM 683 N N . ALA A 1 91 ? 9.132 -0.886 -8.289 1.00 94.88 91 ALA A N 1
ATOM 684 C CA . ALA A 1 91 ? 7.866 -1.471 -7.837 1.00 94.88 91 ALA A CA 1
ATOM 685 C C . ALA A 1 91 ? 8.114 -2.780 -7.086 1.00 94.88 91 ALA A C 1
ATOM 687 O O . ALA A 1 91 ? 8.559 -3.761 -7.679 1.00 94.88 91 ALA A O 1
ATOM 688 N N . LEU A 1 92 ? 7.772 -2.817 -5.801 1.00 96.00 92 LEU A N 1
ATOM 689 C CA . LEU A 1 92 ? 7.656 -4.058 -5.050 1.00 96.00 92 LEU A CA 1
ATOM 690 C C . LEU A 1 92 ? 6.267 -4.660 -5.288 1.00 96.00 92 LEU A C 1
ATOM 692 O O . LEU A 1 92 ? 5.269 -4.049 -4.919 1.00 96.00 92 LEU A O 1
ATOM 696 N N . ILE A 1 93 ? 6.210 -5.846 -5.884 1.00 97.00 93 ILE A N 1
ATOM 697 C CA . ILE A 1 93 ? 4.988 -6.617 -6.107 1.00 97.00 93 ILE A CA 1
ATOM 698 C C . ILE A 1 93 ? 4.892 -7.726 -5.070 1.00 97.00 93 ILE A C 1
ATOM 700 O O . ILE A 1 93 ? 5.824 -8.522 -4.915 1.00 97.00 93 ILE A O 1
ATOM 704 N N . VAL A 1 94 ? 3.748 -7.790 -4.399 1.00 96.88 94 VAL A N 1
ATOM 705 C CA . VAL A 1 94 ? 3.397 -8.846 -3.449 1.00 96.88 94 VAL A CA 1
ATOM 706 C C . VAL A 1 94 ? 2.133 -9.520 -3.956 1.00 96.88 94 VAL A C 1
ATOM 708 O O . VAL A 1 94 ? 1.105 -8.868 -4.123 1.00 96.88 94 VAL A O 1
ATOM 711 N N . ASP A 1 95 ? 2.220 -10.817 -4.211 1.00 96.81 95 ASP A N 1
ATOM 712 C CA . ASP A 1 95 ? 1.071 -11.666 -4.512 1.00 96.81 95 ASP A CA 1
ATOM 713 C C . ASP A 1 95 ? 0.646 -12.360 -3.217 1.00 96.81 95 ASP A C 1
ATOM 715 O O . ASP A 1 95 ? 1.514 -12.862 -2.499 1.00 96.81 95 ASP A O 1
ATOM 719 N N . ARG A 1 96 ? -0.654 -12.417 -2.922 1.00 96.06 96 ARG A N 1
ATOM 720 C CA . ARG A 1 96 ? -1.186 -13.139 -1.760 1.00 96.06 96 ARG A CA 1
ATOM 721 C C . ARG A 1 96 ? -2.078 -14.309 -2.162 1.00 96.06 96 ARG A C 1
ATOM 723 O O . ARG A 1 96 ? -2.734 -14.255 -3.199 1.00 96.06 96 ARG A O 1
ATOM 730 N N . GLU A 1 97 ? -2.140 -15.323 -1.312 1.00 94.81 97 GLU A N 1
ATOM 731 C CA . GLU A 1 97 ? -3.112 -16.410 -1.420 1.00 94.81 97 GLU A CA 1
ATOM 732 C C . GLU A 1 97 ? -4.497 -15.973 -0.915 1.00 94.81 97 GLU A C 1
ATOM 734 O O . GLU A 1 97 ? -4.648 -14.987 -0.183 1.00 94.81 97 GLU A O 1
ATOM 739 N N . ALA A 1 98 ? -5.532 -16.739 -1.267 1.00 92.50 98 ALA A N 1
ATOM 740 C CA . ALA A 1 98 ? -6.881 -16.499 -0.763 1.00 92.50 98 ALA A CA 1
ATOM 741 C C . ALA A 1 98 ? -6.908 -16.526 0.778 1.00 92.50 98 ALA A C 1
ATOM 743 O O . ALA A 1 98 ? -6.458 -17.486 1.403 1.00 92.50 98 ALA A O 1
ATOM 744 N N . ASN A 1 99 ? -7.494 -15.491 1.387 1.00 90.50 99 ASN A N 1
ATOM 745 C CA . ASN A 1 99 ? -7.558 -15.259 2.839 1.00 90.50 99 ASN A CA 1
ATOM 746 C C . ASN A 1 99 ? -6.221 -14.955 3.547 1.00 90.50 99 ASN A C 1
ATOM 748 O O . ASN A 1 99 ? -6.228 -14.747 4.765 1.00 90.50 99 ASN A O 1
ATOM 752 N N . GLU A 1 100 ? -5.098 -14.872 2.832 1.00 96.44 100 GLU A N 1
ATOM 753 C CA . GLU A 1 100 ? -3.805 -14.506 3.421 1.00 96.44 100 GLU A CA 1
ATOM 754 C C . GLU A 1 100 ? -3.789 -13.018 3.826 1.00 96.44 100 GLU A C 1
ATOM 756 O O . GLU A 1 100 ? -4.364 -12.152 3.157 1.00 96.44 100 GLU A O 1
ATOM 761 N N . GLY A 1 101 ? -3.166 -12.701 4.964 1.00 97.88 101 GLY A N 1
ATOM 762 C CA . GLY A 1 101 ? -2.931 -11.316 5.371 1.00 97.88 101 GLY A CA 1
ATOM 763 C C . GLY A 1 101 ? -1.757 -10.703 4.605 1.00 97.88 101 GLY A C 1
ATOM 764 O O . GLY A 1 101 ? -0.812 -11.397 4.243 1.00 97.88 101 GLY A O 1
ATOM 765 N N . TRP A 1 102 ? -1.759 -9.383 4.395 1.00 98.25 102 TRP A N 1
ATOM 766 C CA . TRP A 1 102 ? -0.657 -8.718 3.682 1.00 98.25 102 TRP A CA 1
ATOM 767 C C . TRP A 1 102 ? 0.697 -8.853 4.383 1.00 98.25 102 TRP A C 1
ATOM 769 O O . TRP A 1 102 ? 1.717 -8.961 3.707 1.00 98.25 102 TRP A O 1
ATOM 779 N N . GLY A 1 103 ? 0.711 -8.891 5.720 1.00 97.56 103 GLY A N 1
ATOM 780 C CA . GLY A 1 103 ? 1.932 -9.134 6.489 1.00 97.56 103 GLY A CA 1
ATOM 781 C C . GLY A 1 103 ? 2.547 -10.504 6.192 1.00 97.56 103 GLY A C 1
ATOM 782 O O . GLY A 1 103 ? 3.748 -10.586 5.942 1.00 97.56 103 GLY A O 1
ATOM 783 N N . ASP A 1 104 ? 1.721 -11.552 6.140 1.00 97.56 104 ASP A N 1
ATOM 784 C CA . ASP A 1 104 ? 2.156 -12.918 5.828 1.00 97.56 104 ASP A CA 1
ATOM 785 C C . ASP A 1 104 ? 2.612 -13.032 4.367 1.00 97.56 104 ASP A C 1
ATOM 787 O O . ASP A 1 104 ? 3.689 -13.559 4.095 1.00 97.56 104 ASP A O 1
ATOM 791 N N . ALA A 1 105 ? 1.857 -12.441 3.433 1.00 97.25 105 ALA A N 1
ATOM 792 C CA . ALA A 1 105 ? 2.206 -12.430 2.013 1.00 97.25 105 ALA A CA 1
ATOM 793 C C . ALA A 1 105 ? 3.563 -11.747 1.755 1.00 97.25 105 ALA A C 1
ATOM 795 O O . ALA A 1 105 ? 4.393 -12.261 1.005 1.00 97.25 105 ALA A O 1
ATOM 796 N N . ILE A 1 106 ? 3.830 -10.618 2.423 1.00 96.19 106 ILE A N 1
ATOM 797 C CA . ILE A 1 106 ? 5.125 -9.922 2.347 1.00 96.19 106 ILE A CA 1
ATOM 798 C C . ILE A 1 106 ? 6.257 -10.792 2.896 1.00 96.19 106 ILE A C 1
ATOM 800 O O . ILE A 1 106 ? 7.326 -10.848 2.286 1.00 96.19 106 ILE A O 1
ATOM 804 N N . GLN A 1 107 ? 6.035 -11.463 4.030 1.00 94.94 107 GLN A N 1
ATOM 805 C CA . GLN A 1 107 ? 7.026 -12.365 4.625 1.00 94.94 107 GLN A CA 1
ATOM 806 C C . GLN A 1 107 ? 7.304 -13.580 3.735 1.00 94.94 107 GLN A C 1
ATOM 808 O O . GLN A 1 107 ? 8.453 -14.012 3.642 1.00 94.94 107 GLN A O 1
ATOM 813 N N . ARG A 1 108 ? 6.276 -14.108 3.058 1.00 95.06 108 ARG A N 1
ATOM 814 C CA . ARG A 1 108 ? 6.407 -15.213 2.101 1.00 95.06 108 ARG A CA 1
ATOM 815 C C . ARG A 1 108 ? 7.259 -14.821 0.899 1.00 95.06 108 ARG A C 1
ATOM 817 O O . ARG A 1 108 ? 8.067 -15.626 0.438 1.00 95.06 108 ARG A O 1
ATOM 824 N N . GLY A 1 109 ? 7.121 -13.593 0.409 1.00 92.81 109 GLY A N 1
ATOM 825 C CA . GLY A 1 109 ? 8.049 -13.042 -0.566 1.00 92.81 109 GLY A CA 1
ATOM 826 C C . GLY A 1 109 ? 7.467 -11.930 -1.421 1.00 92.81 109 GLY A C 1
ATOM 827 O O . GLY A 1 109 ? 6.261 -11.743 -1.547 1.00 92.81 109 GLY A O 1
ATOM 828 N N . SER A 1 110 ? 8.366 -11.189 -2.058 1.00 93.56 110 SER A N 1
ATOM 829 C CA . SER A 1 110 ? 8.021 -10.094 -2.958 1.00 93.56 110 SER A CA 1
ATOM 830 C C . SER A 1 110 ? 8.989 -10.028 -4.133 1.00 93.56 110 SER A C 1
ATOM 832 O O . SER A 1 110 ? 10.114 -10.529 -4.068 1.00 93.56 110 SER A O 1
ATOM 834 N N . ARG A 1 111 ? 8.547 -9.417 -5.234 1.00 92.62 111 ARG A N 1
ATOM 835 C CA . ARG A 1 111 ? 9.340 -9.240 -6.457 1.00 92.62 111 ARG A CA 1
ATOM 836 C C . ARG A 1 111 ? 9.549 -7.760 -6.714 1.00 92.62 111 ARG A C 1
ATOM 838 O O . ARG A 1 111 ? 8.594 -6.997 -6.676 1.00 92.62 111 ARG A O 1
ATOM 845 N N . SER A 1 112 ? 10.780 -7.349 -6.997 1.00 93.25 112 SER A N 1
ATOM 846 C CA . SER A 1 112 ? 11.046 -5.988 -7.473 1.00 93.25 112 SER A CA 1
ATOM 847 C C . SER A 1 112 ? 11.009 -5.957 -8.997 1.00 93.25 112 SER A C 1
ATOM 849 O O . SER A 1 112 ? 11.634 -6.793 -9.648 1.00 93.25 112 SER A O 1
ATOM 851 N N . ILE A 1 113 ? 10.274 -5.001 -9.553 1.00 92.38 113 ILE A N 1
ATOM 852 C CA . ILE A 1 113 ? 10.197 -4.738 -10.988 1.00 92.38 113 ILE A CA 1
ATOM 853 C C . ILE A 1 113 ? 10.768 -3.347 -11.245 1.00 92.38 113 ILE A C 1
ATOM 855 O O . ILE A 1 113 ? 10.405 -2.373 -10.576 1.00 92.38 113 ILE A O 1
ATOM 859 N N . GLU A 1 114 ? 11.665 -3.260 -12.225 1.00 92.44 114 GLU A N 1
ATOM 860 C CA . GLU A 1 114 ? 12.173 -1.980 -12.701 1.00 92.44 114 GLU A CA 1
ATOM 861 C C . GLU A 1 114 ? 11.065 -1.196 -13.403 1.00 92.44 114 GLU A C 1
ATOM 863 O O . GLU A 1 114 ? 10.308 -1.728 -14.214 1.00 92.44 114 GLU A O 1
ATOM 868 N N . LEU A 1 115 ? 10.983 0.092 -13.092 1.00 92.25 115 LEU A N 1
ATOM 869 C CA . LEU A 1 115 ? 10.013 1.000 -13.686 1.00 92.25 115 LEU A CA 1
ATOM 870 C C . LEU A 1 115 ? 10.710 1.989 -14.621 1.00 92.25 115 LEU A C 1
ATOM 872 O O . LEU A 1 115 ? 11.903 2.262 -14.446 1.00 92.25 115 LEU A O 1
ATOM 876 N N . PRO A 1 116 ? 9.969 2.598 -15.564 1.00 90.44 116 PRO A N 1
ATOM 877 C CA . PRO A 1 116 ? 10.445 3.780 -16.265 1.00 90.44 116 PRO A CA 1
ATOM 878 C C . PRO A 1 116 ? 10.954 4.826 -15.266 1.00 90.44 116 PRO A C 1
ATOM 880 O O . PRO A 1 116 ? 10.345 5.045 -14.214 1.00 90.44 116 PRO A O 1
ATOM 883 N N . LYS A 1 117 ? 12.078 5.474 -15.590 1.00 88.31 117 LYS A N 1
ATOM 884 C CA . LYS A 1 117 ? 12.611 6.572 -14.775 1.00 88.31 117 LYS A CA 1
ATOM 885 C C . LYS A 1 117 ? 11.607 7.725 -14.749 1.00 88.31 117 LYS A C 1
ATOM 887 O O . LYS A 1 117 ? 11.083 8.103 -15.794 1.00 88.31 117 LYS A O 1
ATOM 892 N N . ARG A 1 118 ? 11.361 8.265 -13.554 1.00 89.31 118 ARG A N 1
ATOM 893 C CA . ARG A 1 118 ? 10.393 9.332 -13.270 1.00 89.31 118 ARG A CA 1
ATOM 894 C C . ARG A 1 118 ? 10.988 10.291 -12.241 1.00 89.31 118 ARG A C 1
ATOM 896 O O . ARG A 1 118 ? 11.652 9.834 -11.310 1.00 89.31 118 ARG A O 1
ATOM 903 N N . GLU A 1 119 ? 10.729 11.582 -12.400 1.00 82.69 119 GLU A N 1
ATOM 904 C CA . GLU A 1 119 ? 11.026 12.602 -11.389 1.00 82.69 119 GLU A CA 1
ATOM 905 C C . GLU A 1 119 ? 9.984 12.484 -10.273 1.00 82.69 119 GLU A C 1
ATOM 907 O O . GLU A 1 119 ? 8.796 12.690 -10.532 1.00 82.69 119 GLU A O 1
ATOM 912 N N . ASN A 1 120 ? 10.409 12.098 -9.064 1.00 76.69 120 ASN A N 1
ATOM 913 C CA . ASN A 1 120 ? 9.528 11.873 -7.909 1.00 76.69 120 ASN A CA 1
ATOM 914 C C . ASN A 1 120 ? 8.263 11.076 -8.288 1.00 76.69 120 ASN A C 1
ATOM 916 O O . ASN A 1 120 ? 7.144 11.579 -8.314 1.00 76.69 120 ASN A O 1
ATOM 920 N N . GLY A 1 121 ? 8.445 9.810 -8.671 1.00 76.81 121 GLY A N 1
ATOM 921 C CA . GLY A 1 121 ? 7.351 8.929 -9.084 1.00 76.81 121 GLY A CA 1
ATOM 922 C C . GLY A 1 121 ? 6.447 8.491 -7.924 1.00 76.81 121 GLY A C 1
ATOM 923 O O . GLY A 1 121 ? 6.460 7.315 -7.569 1.00 76.81 121 GLY A O 1
ATOM 924 N N . GLU A 1 122 ? 5.674 9.410 -7.349 1.00 83.38 122 GLU A N 1
ATOM 925 C CA . GLU A 1 122 ? 4.839 9.225 -6.145 1.00 83.38 122 GLU A CA 1
ATOM 926 C C . GLU A 1 122 ? 3.413 8.744 -6.445 1.00 83.38 122 GLU A C 1
ATOM 928 O O . GLU A 1 122 ? 2.501 8.871 -5.634 1.00 83.38 122 GLU A O 1
ATOM 933 N N . THR A 1 123 ? 3.198 8.151 -7.620 1.00 91.69 123 THR A N 1
ATOM 934 C CA . THR A 1 123 ? 1.905 7.570 -7.985 1.00 91.69 123 THR A CA 1
ATOM 935 C C . THR A 1 123 ? 2.044 6.192 -8.599 1.00 91.69 123 THR A C 1
ATOM 937 O O . THR A 1 123 ? 3.016 5.879 -9.304 1.00 91.69 123 THR A O 1
ATOM 940 N N . VAL A 1 124 ? 1.028 5.381 -8.323 1.00 97.00 124 VAL A N 1
ATOM 941 C CA . VAL A 1 124 ? 0.732 4.116 -8.979 1.00 97.00 124 VAL A CA 1
ATOM 942 C C . VAL A 1 124 ? -0.748 3.812 -8.793 1.00 97.00 124 VAL A C 1
ATOM 944 O O . VAL A 1 124 ? -1.311 4.116 -7.743 1.00 97.00 124 VAL A O 1
ATOM 947 N N . CYS A 1 125 ? -1.360 3.187 -9.787 1.00 97.69 125 CYS A N 1
ATOM 948 C CA . CYS A 1 125 ? -2.526 2.345 -9.571 1.00 97.69 125 CYS A CA 1
ATOM 949 C C . CYS A 1 125 ? -2.459 1.118 -10.476 1.00 97.69 125 CYS A C 1
ATOM 951 O O . CYS A 1 125 ? -1.733 1.102 -11.475 1.00 97.69 125 CYS A O 1
ATOM 953 N N . PHE A 1 126 ? -3.209 0.082 -10.130 1.00 98.00 126 PHE A N 1
ATOM 954 C CA . PHE A 1 126 ? -3.476 -0.995 -11.067 1.00 98.00 126 PHE A CA 1
ATOM 955 C C . PHE A 1 126 ? -4.394 -0.514 -12.192 1.00 98.00 126 PHE A C 1
ATOM 957 O O . PHE A 1 126 ? -5.270 0.335 -12.007 1.00 98.00 126 PHE A O 1
ATOM 964 N N . GLY A 1 127 ? -4.188 -1.081 -13.379 1.00 96.56 127 GLY A N 1
ATOM 965 C CA . GLY A 1 127 ? -5.119 -0.955 -14.490 1.00 96.56 127 GLY A CA 1
ATOM 966 C C . GLY A 1 127 ? -6.415 -1.731 -14.234 1.00 96.56 127 GLY A C 1
ATOM 967 O O . GLY A 1 127 ? -6.825 -2.011 -13.108 1.00 96.56 127 GLY A O 1
ATOM 968 N N . ARG A 1 128 ? -7.090 -2.135 -15.314 1.00 93.38 128 ARG A N 1
ATOM 969 C CA . ARG A 1 128 ? -8.356 -2.888 -15.202 1.00 93.38 128 ARG A CA 1
ATOM 970 C C . ARG A 1 128 ? -8.173 -4.300 -14.629 1.00 93.38 128 ARG A C 1
ATOM 972 O O . ARG A 1 128 ? -9.144 -4.918 -14.196 1.00 93.38 128 ARG A O 1
ATOM 979 N N . ASN A 1 129 ? -6.954 -4.822 -14.673 1.00 91.50 129 ASN A N 1
ATOM 980 C CA . ASN A 1 129 ? -6.573 -6.129 -14.157 1.00 91.50 129 ASN A CA 1
ATOM 981 C C . ASN A 1 129 ? -5.359 -5.990 -13.223 1.00 91.50 129 ASN A C 1
ATOM 983 O O . ASN A 1 129 ? -4.816 -4.904 -13.037 1.00 91.50 129 ASN A O 1
ATOM 987 N N . ARG A 1 130 ? -4.922 -7.111 -12.648 1.00 94.00 130 ARG A N 1
ATOM 988 C CA . ARG A 1 130 ? -3.760 -7.160 -11.751 1.00 94.00 130 ARG A CA 1
ATOM 989 C C . ARG A 1 130 ? -2.402 -7.198 -12.461 1.00 94.00 130 ARG A C 1
ATOM 991 O O . ARG A 1 130 ? -1.391 -7.343 -11.784 1.00 94.00 130 ARG A O 1
ATOM 998 N N . ASP A 1 131 ? -2.355 -7.126 -13.790 1.00 94.62 131 ASP A N 1
ATOM 999 C CA . ASP A 1 131 ? -1.133 -7.337 -14.583 1.00 94.62 131 ASP A CA 1
ATOM 1000 C C . ASP A 1 131 ? -0.632 -6.056 -15.269 1.00 94.62 131 ASP A C 1
ATOM 1002 O O . ASP A 1 131 ? 0.382 -6.080 -15.962 1.00 94.62 131 ASP A O 1
ATOM 1006 N N . GLU A 1 132 ? -1.307 -4.930 -15.048 1.00 96.69 132 GLU A N 1
ATOM 1007 C CA . GLU A 1 132 ? -0.944 -3.614 -15.567 1.00 96.69 132 GLU A CA 1
ATOM 1008 C C . GLU A 1 132 ? -0.830 -2.610 -14.417 1.00 96.69 132 GLU A C 1
ATOM 1010 O O . GLU A 1 132 ? -1.721 -2.521 -13.570 1.00 96.69 132 GLU A O 1
ATOM 1015 N N . LEU A 1 133 ? 0.247 -1.827 -14.417 1.00 97.56 133 LEU A N 1
ATOM 1016 C CA . LEU A 1 133 ? 0.412 -0.650 -13.574 1.00 97.56 133 LEU A CA 1
ATOM 1017 C C . LEU A 1 133 ? 0.319 0.616 -14.419 1.00 97.56 133 LEU A C 1
ATOM 1019 O O . LEU A 1 133 ? 0.961 0.723 -15.466 1.00 97.56 133 LEU A O 1
ATOM 1023 N N . LEU A 1 134 ? -0.418 1.597 -13.914 1.00 97.19 134 LEU A N 1
ATOM 1024 C CA . LEU A 1 134 ? -0.475 2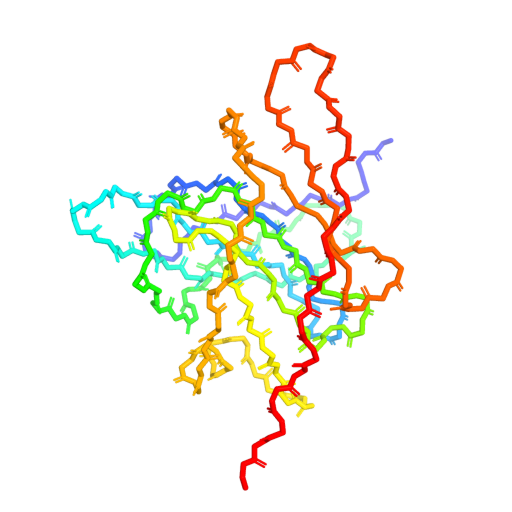.948 -14.442 1.00 97.19 134 LEU A CA 1
ATOM 1025 C C . LEU A 1 134 ? 0.317 3.874 -13.520 1.00 97.19 134 LEU A C 1
ATOM 1027 O O . LEU A 1 134 ? 0.125 3.882 -12.304 1.00 97.19 134 LEU A O 1
ATOM 1031 N N . LEU A 1 135 ? 1.235 4.641 -14.100 1.00 95.50 135 LEU A N 1
ATOM 1032 C CA . LEU A 1 135 ? 2.180 5.483 -13.368 1.00 95.50 135 LEU A CA 1
ATOM 1033 C C . LEU A 1 135 ? 2.170 6.896 -13.942 1.00 95.50 135 LEU A C 1
ATOM 1035 O O . LEU A 1 135 ? 2.082 7.068 -15.156 1.00 95.50 135 LEU A O 1
ATOM 1039 N N . ASN A 1 136 ? 2.351 7.900 -13.088 1.00 93.00 136 ASN A N 1
ATOM 1040 C CA . ASN A 1 136 ? 2.622 9.278 -13.500 1.00 93.00 136 ASN A CA 1
ATOM 1041 C C . ASN A 1 136 ? 3.873 9.817 -12.771 1.00 93.00 136 ASN A C 1
ATOM 1043 O O . ASN A 1 136 ? 4.498 9.102 -11.992 1.00 93.00 136 ASN A O 1
ATOM 1047 N N . SER A 1 137 ? 4.289 11.045 -13.062 1.00 90.38 137 SER A N 1
ATOM 1048 C CA . SER A 1 137 ? 5.460 11.696 -12.461 1.00 90.38 137 SER A CA 1
ATOM 1049 C C . SER A 1 137 ? 5.082 13.104 -12.000 1.00 90.38 137 SER A C 1
ATOM 1051 O O . SER A 1 137 ? 4.105 13.669 -12.498 1.00 90.38 137 SER A O 1
ATOM 1053 N N . GLU A 1 138 ? 5.844 13.686 -11.076 1.00 86.81 138 GLU A N 1
ATOM 1054 C CA . GLU A 1 138 ? 5.697 15.105 -10.742 1.00 86.81 138 GLU A CA 1
ATOM 1055 C C . GLU A 1 138 ? 6.027 16.021 -11.932 1.00 86.81 138 GLU A C 1
ATOM 1057 O O . GLU A 1 138 ? 6.741 15.629 -12.856 1.00 86.81 138 GLU A O 1
ATOM 1062 N N . LEU A 1 139 ? 5.585 17.284 -11.850 1.00 88.50 139 LEU A N 1
ATOM 1063 C CA . LEU A 1 139 ? 5.741 18.357 -12.848 1.00 88.50 139 LEU A CA 1
ATOM 1064 C C . LEU A 1 139 ? 4.686 18.348 -13.975 1.00 88.50 139 LEU A C 1
ATOM 1066 O O . LEU A 1 139 ? 3.817 17.485 -14.071 1.00 88.50 139 LEU A O 1
ATOM 1070 N N . ILE A 1 140 ? 4.720 19.389 -14.811 1.00 88.75 140 ILE A N 1
ATOM 1071 C CA . ILE A 1 140 ? 3.730 19.645 -15.867 1.00 88.75 140 ILE A CA 1
ATOM 1072 C C . ILE A 1 140 ? 4.052 18.809 -17.112 1.00 88.75 140 ILE A C 1
ATOM 1074 O O . ILE A 1 140 ? 5.205 18.735 -17.529 1.00 88.75 140 ILE A O 1
ATOM 1078 N N . GLY A 1 141 ? 3.022 18.237 -17.744 1.00 89.69 141 GLY A N 1
ATOM 1079 C CA . GLY A 1 141 ? 3.145 17.574 -19.049 1.00 89.69 141 GLY A CA 1
ATOM 1080 C C . GLY A 1 141 ? 3.770 16.177 -19.007 1.00 89.69 141 GLY A C 1
ATOM 1081 O O . GLY A 1 141 ? 4.216 15.685 -20.040 1.00 89.69 141 GLY A O 1
ATOM 1082 N N . GLN A 1 142 ? 3.806 15.541 -17.835 1.00 92.25 142 GLN A N 1
ATOM 1083 C CA . GLN A 1 142 ? 4.298 14.173 -17.695 1.00 92.25 142 GLN A CA 1
ATOM 1084 C C . GLN A 1 142 ? 3.343 13.176 -18.362 1.00 92.25 142 GLN A C 1
ATOM 1086 O O . GLN A 1 142 ? 2.122 13.325 -18.235 1.00 92.25 142 GLN A O 1
ATOM 1091 N N . PRO A 1 143 ? 3.861 12.155 -19.063 1.00 92.12 143 PRO A N 1
ATOM 1092 C CA . PRO A 1 143 ? 3.017 11.132 -19.657 1.00 92.12 143 PRO A CA 1
ATOM 1093 C C . PRO A 1 143 ? 2.384 10.238 -18.578 1.00 92.12 143 PRO A C 1
ATOM 1095 O O . PRO A 1 143 ? 2.822 10.185 -17.428 1.00 92.12 143 PRO A O 1
ATOM 1098 N N . LEU A 1 144 ? 1.352 9.501 -18.985 1.00 93.69 144 LEU A N 1
ATOM 1099 C CA . LEU A 1 144 ? 0.870 8.328 -18.266 1.00 93.69 144 LEU A CA 1
ATOM 1100 C C . LEU A 1 144 ? 1.608 7.112 -18.828 1.00 93.69 144 LEU A C 1
ATOM 1102 O O . LEU A 1 144 ? 1.502 6.827 -20.022 1.00 93.69 144 LEU A O 1
ATOM 1106 N N . TRP A 1 145 ? 2.351 6.402 -17.987 1.00 94.75 145 TRP A N 1
ATOM 1107 C CA . TRP A 1 145 ? 2.989 5.149 -18.379 1.00 94.75 145 TRP A CA 1
ATOM 1108 C C . TRP A 1 145 ? 2.077 3.977 -18.032 1.00 94.75 145 TRP A C 1
ATOM 1110 O O . TRP A 1 145 ? 1.591 3.893 -16.908 1.00 94.75 145 TRP A O 1
ATOM 1120 N N . SER A 1 146 ? 1.904 3.063 -18.984 1.00 96.00 146 SER A N 1
ATOM 1121 C CA . SER A 1 146 ? 1.364 1.723 -18.750 1.00 96.00 146 SER A CA 1
ATOM 1122 C C . SER A 1 146 ? 2.529 0.735 -18.734 1.00 96.00 146 SER A C 1
ATOM 1124 O O . SER A 1 146 ? 3.355 0.718 -19.651 1.00 96.00 146 SER A O 1
ATOM 1126 N N . VAL A 1 147 ? 2.634 -0.039 -17.656 1.00 95.44 147 VAL A N 1
ATOM 1127 C CA . VAL A 1 147 ? 3.692 -1.027 -17.437 1.00 95.44 147 VAL A CA 1
ATOM 1128 C C . VAL A 1 147 ? 3.047 -2.373 -17.148 1.00 95.44 147 VAL A C 1
ATOM 1130 O O . VAL A 1 147 ? 2.411 -2.559 -16.112 1.00 95.44 147 VAL A O 1
ATOM 1133 N N . MET A 1 148 ? 3.247 -3.330 -18.052 1.00 95.38 148 MET A N 1
ATOM 1134 C CA . MET A 1 148 ? 2.853 -4.716 -17.818 1.00 95.38 148 MET A CA 1
ATOM 1135 C C . MET A 1 148 ? 3.789 -5.354 -16.794 1.00 95.38 148 MET A C 1
ATOM 1137 O O . MET A 1 148 ? 5.011 -5.256 -16.919 1.00 95.38 148 MET A O 1
ATOM 1141 N N . ILE A 1 149 ? 3.221 -6.040 -15.807 1.00 93.94 149 ILE A N 1
ATOM 1142 C CA . ILE A 1 149 ? 3.979 -6.762 -14.786 1.00 93.94 149 ILE A CA 1
ATOM 1143 C C . ILE A 1 149 ? 3.834 -8.278 -14.974 1.00 93.94 149 ILE A C 1
ATOM 1145 O O . ILE A 1 149 ? 2.767 -8.750 -15.369 1.00 93.94 149 ILE A O 1
ATOM 1149 N N . PRO A 1 150 ? 4.886 -9.078 -14.712 1.00 87.88 150 PRO A N 1
ATOM 1150 C CA . PRO A 1 150 ? 4.810 -10.519 -14.897 1.00 87.88 150 PRO A CA 1
ATOM 1151 C C . PRO A 1 150 ? 3.770 -11.160 -13.976 1.00 87.88 150 PRO A C 1
ATOM 1153 O O . PRO A 1 150 ? 3.649 -10.776 -12.802 1.00 87.88 150 PRO A O 1
ATOM 1156 N N . ALA A 1 151 ? 3.104 -12.190 -14.506 1.00 81.94 151 ALA A N 1
ATOM 1157 C CA . ALA A 1 151 ? 2.178 -13.052 -13.780 1.00 81.94 151 ALA A CA 1
ATOM 1158 C C . ALA A 1 151 ? 2.783 -13.556 -12.451 1.00 81.94 151 ALA A C 1
ATOM 1160 O O . ALA A 1 151 ? 4.013 -13.597 -12.312 1.00 81.94 151 ALA A O 1
ATOM 1161 N N . PRO A 1 152 ? 1.943 -13.923 -11.460 1.00 77.50 152 PRO A N 1
ATOM 1162 C CA . PRO A 1 152 ? 2.447 -14.504 -10.224 1.00 77.50 152 PRO A CA 1
ATOM 1163 C C . PRO A 1 152 ? 3.292 -15.729 -10.569 1.00 77.50 152 PRO A C 1
ATOM 1165 O O . PRO A 1 152 ? 2.903 -16.536 -11.416 1.00 77.50 152 PRO A O 1
ATOM 1168 N N . VAL A 1 153 ? 4.444 -15.872 -9.924 1.00 65.81 153 VAL A N 1
ATOM 1169 C CA . VAL A 1 153 ? 5.171 -17.138 -9.996 1.00 65.81 153 VAL A CA 1
ATOM 1170 C C . VAL A 1 153 ? 4.357 -18.115 -9.160 1.00 65.81 153 VAL A C 1
ATOM 1172 O O . VAL A 1 153 ? 4.173 -17.880 -7.967 1.00 65.81 153 VAL A O 1
ATOM 1175 N N . SER A 1 154 ? 3.812 -19.158 -9.787 1.00 54.84 154 SER A N 1
ATOM 1176 C CA . SER A 1 154 ? 3.165 -20.248 -9.058 1.00 54.84 154 SER A CA 1
ATOM 1177 C C . SER A 1 154 ? 4.140 -20.752 -7.997 1.00 54.84 154 SER A C 1
ATOM 1179 O O . SER A 1 154 ? 5.311 -20.982 -8.315 1.00 54.84 154 SER A O 1
ATOM 1181 N N . ALA A 1 155 ? 3.688 -20.879 -6.748 1.00 51.34 155 ALA A N 1
ATOM 1182 C CA . ALA A 1 155 ? 4.489 -21.554 -5.737 1.00 51.34 155 ALA A CA 1
ATOM 1183 C C . ALA A 1 155 ? 4.874 -22.954 -6.268 1.00 51.34 155 ALA A C 1
ATOM 1185 O O . ALA A 1 155 ? 4.049 -23.570 -6.952 1.00 51.34 155 ALA A O 1
ATOM 1186 N N . PRO A 1 156 ? 6.118 -23.416 -6.044 1.00 45.09 156 PRO A N 1
ATOM 1187 C CA . PRO A 1 156 ? 6.494 -24.787 -6.366 1.00 45.09 156 PRO A CA 1
ATOM 1188 C C . PRO A 1 156 ? 5.625 -25.808 -5.622 1.00 45.09 156 PRO A C 1
ATOM 1190 O O . PRO A 1 156 ? 5.165 -25.495 -4.498 1.00 45.09 156 PRO A O 1
#

Secondary structure (DSSP, 8-state):
---EEEEEEETTS---B---EEETTTTEEEEEB---SSS--EEEEEEE----SEEEEEEEEEEEEE--S---EEEE-TTSSEEEEEETTEEEEEE--TT--HHHHHHH--EEE-----TT----EE-SSTTEEEE--SSTTPPPEEEE-PPPPPP-

Foldseek 3Di:
DDFEAEAEAEPVGDFAWQEWEAQPPQQKIWTWGAAAVVQQKIFIWIWGNDRHGDYYYTYTYGLAIDSFHGFQYKYAWPVNQWIWTQGPQGTKIFGHDVPDDPSVSVVVHIDGDHDPDAAQFRDWYADNGPQWIWTFHDDPPTDIDIDGHDDDDPDD

Radius of gyration: 15.55 Å; chains: 1; bounding box: 41×44×37 Å